Protein AF-A0A1H3R5F1-F1 (afdb_monomer_lite)

Foldseek 3Di:
DPVVVVLVVVLVVVVVVLCCVLVVVLCCLVVPPVCVPDDPLVSLLVNLVSLLVNLVVLLCCLCVVVRPPQDNVNSVVVSVVSVVVSVVSVVSNLVSCCVVPVVVSVCVVVCNDPDHPPD

Structure (mmCIF, N/CA/C/O backbone):
data_AF-A0A1H3R5F1-F1
#
_entry.id   AF-A0A1H3R5F1-F1
#
loop_
_atom_site.group_PDB
_atom_site.id
_atom_site.type_symbol
_atom_site.label_atom_id
_atom_site.label_alt_id
_atom_site.label_comp_id
_atom_site.label_asym_id
_atom_site.label_entity_id
_atom_site.label_seq_id
_atom_site.pdbx_PDB_ins_code
_atom_site.Cartn_x
_atom_site.Cartn_y
_atom_site.Cartn_z
_atom_site.occupancy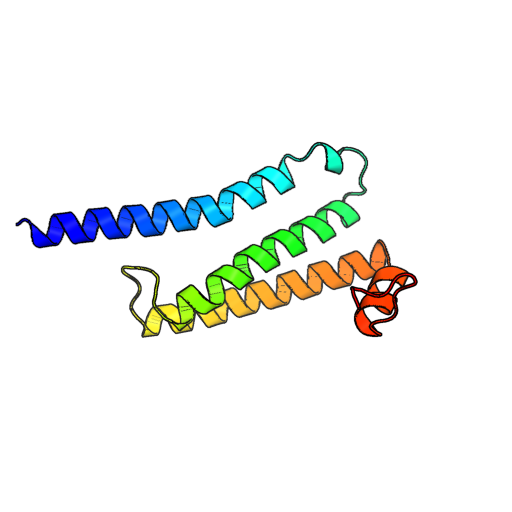
_atom_site.B_iso_or_equiv
_atom_site.auth_seq_id
_atom_site.auth_comp_id
_atom_site.auth_asym_id
_atom_site.auth_atom_id
_atom_site.pdbx_PDB_model_num
ATOM 1 N N . MET A 1 1 ? -19.179 13.638 30.625 1.00 56.09 1 MET A N 1
ATOM 2 C CA . MET A 1 1 ? -18.423 14.410 29.604 1.00 56.09 1 MET A CA 1
ATOM 3 C C . MET A 1 1 ? -17.020 13.843 29.312 1.00 56.09 1 MET A C 1
ATOM 5 O O . MET A 1 1 ? -16.566 13.996 28.187 1.00 56.09 1 MET A O 1
ATOM 9 N N . GLY A 1 2 ? -16.356 13.150 30.256 1.00 60.41 2 GLY A N 1
ATOM 10 C CA . GLY A 1 2 ? -14.999 12.587 30.077 1.00 60.41 2 GLY A CA 1
ATOM 11 C C . GLY A 1 2 ? -14.861 11.417 29.085 1.00 60.41 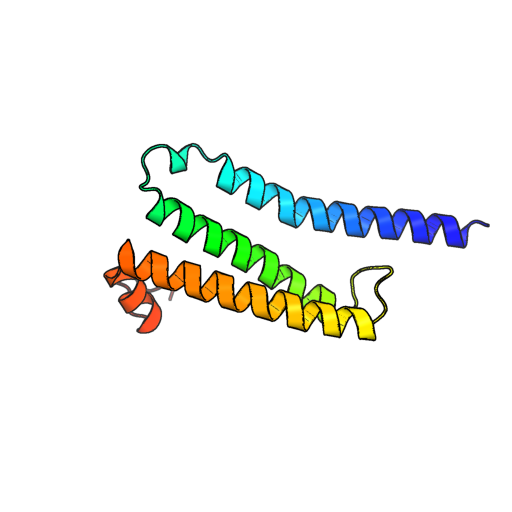2 GLY A C 1
ATOM 12 O O . GLY A 1 2 ? -13.986 11.464 28.232 1.00 60.41 2 GLY A O 1
ATOM 13 N N . LEU A 1 3 ? -15.770 10.430 29.103 1.00 65.31 3 LEU A N 1
ATOM 14 C CA . LEU A 1 3 ? -15.705 9.245 28.220 1.00 65.31 3 LEU A CA 1
ATOM 15 C C . LEU A 1 3 ? -15.673 9.582 26.715 1.00 65.31 3 LEU A C 1
ATOM 17 O O . LEU A 1 3 ? -14.892 9.003 25.969 1.00 65.31 3 LEU A O 1
ATOM 21 N N . LYS A 1 4 ? -16.470 10.566 26.269 1.00 69.81 4 LYS A N 1
ATOM 22 C CA . LYS A 1 4 ? -16.508 10.984 24.855 1.00 69.81 4 LYS A CA 1
ATOM 23 C C . LYS A 1 4 ? -15.191 11.618 24.388 1.00 69.81 4 LYS A C 1
ATOM 25 O O . LYS A 1 4 ? -14.813 11.433 23.235 1.00 69.81 4 LYS A O 1
ATOM 30 N N . LYS A 1 5 ? -14.493 12.350 25.270 1.00 72.19 5 LYS A N 1
ATOM 31 C CA . LYS A 1 5 ? -13.191 12.956 24.950 1.00 72.19 5 LYS A CA 1
ATOM 32 C C . LYS A 1 5 ? -12.118 11.881 24.772 1.00 72.19 5 LYS A C 1
ATOM 34 O O . LYS A 1 5 ? -11.367 11.946 23.806 1.00 72.19 5 LYS A O 1
ATOM 39 N N . THR A 1 6 ? -12.099 10.862 25.631 1.00 76.00 6 THR A N 1
ATOM 40 C CA . THR A 1 6 ? -11.140 9.749 25.535 1.00 76.00 6 THR A CA 1
ATOM 41 C C . THR A 1 6 ? -11.315 8.951 24.241 1.00 76.00 6 THR A C 1
ATOM 43 O O . THR A 1 6 ? -10.332 8.672 23.560 1.00 76.00 6 THR A O 1
ATOM 46 N N . THR A 1 7 ? -12.556 8.652 23.836 1.00 84.12 7 THR A N 1
ATOM 47 C CA . THR A 1 7 ? -12.831 7.971 22.556 1.00 84.12 7 THR A CA 1
ATOM 48 C C . THR A 1 7 ? -12.418 8.816 21.350 1.00 84.12 7 THR A C 1
ATOM 50 O O . THR A 1 7 ? -11.894 8.281 20.379 1.00 84.12 7 THR A O 1
ATOM 53 N N . LEU A 1 8 ? -12.613 10.138 21.403 1.00 87.19 8 LEU A N 1
ATOM 54 C CA . LEU A 1 8 ? -1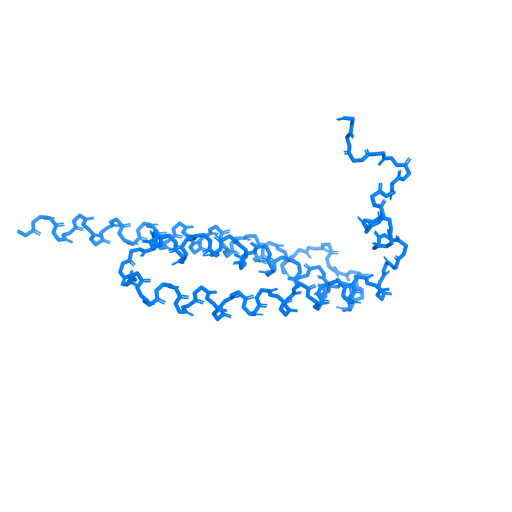2.190 11.034 20.327 1.00 87.19 8 LEU A CA 1
ATOM 55 C C . LEU A 1 8 ? -10.664 11.042 20.165 1.00 87.19 8 LEU A C 1
ATOM 57 O O . LEU A 1 8 ? -10.176 10.878 19.051 1.00 87.19 8 LEU A O 1
ATOM 61 N N . VAL A 1 9 ? -9.924 11.188 21.268 1.00 90.38 9 VAL A N 1
ATOM 62 C CA . VAL A 1 9 ? -8.452 11.170 21.254 1.00 90.38 9 VAL A CA 1
ATOM 63 C C . VAL A 1 9 ? -7.936 9.835 20.718 1.00 90.38 9 VAL A C 1
ATOM 65 O O . VAL A 1 9 ? -7.091 9.827 19.829 1.00 90.38 9 VAL A O 1
ATOM 68 N N . PHE A 1 10 ? -8.489 8.713 21.185 1.00 90.06 10 PHE A N 1
ATOM 69 C CA . PHE A 1 10 ? -8.124 7.386 20.686 1.00 90.06 10 PHE A CA 1
ATOM 70 C C . PHE A 1 10 ? -8.344 7.253 19.174 1.00 90.06 10 PHE A C 1
ATOM 72 O O . PHE A 1 10 ? -7.443 6.826 18.455 1.00 90.06 10 PHE A O 1
ATOM 79 N N . ASN A 1 11 ? -9.510 7.671 18.674 1.00 92.81 11 ASN A N 1
ATOM 80 C CA . ASN A 1 11 ? -9.814 7.608 17.246 1.00 92.81 11 ASN A CA 1
ATOM 81 C C . ASN A 1 11 ? -8.812 8.421 16.419 1.00 92.81 11 ASN A C 1
ATOM 83 O O . ASN A 1 11 ? -8.361 7.949 15.379 1.00 92.81 11 ASN A O 1
ATOM 87 N N . ILE A 1 12 ? -8.458 9.622 16.889 1.00 94.44 12 ILE A N 1
ATOM 88 C CA . ILE A 1 12 ? -7.466 10.481 16.233 1.00 94.44 12 ILE A CA 1
ATOM 89 C C . ILE A 1 12 ? -6.110 9.781 16.184 1.00 94.44 12 ILE A C 1
ATOM 91 O O . ILE A 1 12 ? -5.503 9.740 15.120 1.00 94.44 12 ILE A O 1
ATOM 95 N N . VAL A 1 13 ? -5.657 9.197 17.297 1.00 95.44 13 VAL A N 1
ATOM 96 C CA . VAL A 1 13 ? -4.372 8.487 17.350 1.00 95.44 13 VAL A CA 1
ATOM 97 C C . VAL A 1 13 ? -4.362 7.307 16.382 1.00 95.44 13 VAL A C 1
ATOM 99 O O . VAL A 1 13 ? -3.439 7.202 15.585 1.00 95.44 13 VAL A O 1
ATOM 102 N N . VAL A 1 14 ? -5.402 6.466 16.370 1.00 95.06 14 VAL A N 1
ATOM 103 C CA . VAL A 1 14 ? -5.476 5.317 15.450 1.00 95.06 14 VAL A CA 1
ATOM 104 C C . VAL A 1 14 ? -5.433 5.766 13.989 1.00 95.06 14 VAL A C 1
ATOM 106 O O . VAL A 1 14 ? -4.667 5.210 13.202 1.00 95.06 14 VAL A O 1
ATOM 109 N N . TRP A 1 15 ? -6.214 6.783 13.617 1.00 95.19 15 TRP A N 1
ATOM 110 C CA . TRP A 1 15 ? -6.216 7.303 12.249 1.00 95.19 15 TRP A CA 1
ATOM 111 C C . TRP A 1 15 ? -4.895 7.976 11.873 1.00 95.19 15 TRP A C 1
ATOM 113 O O . TRP A 1 15 ? -4.427 7.779 10.754 1.00 95.19 15 TRP A O 1
ATOM 123 N N . ALA A 1 16 ? -4.272 8.716 12.791 1.00 96.75 16 ALA A N 1
ATOM 124 C CA . ALA A 1 16 ? -2.967 9.333 12.575 1.00 96.75 16 ALA A CA 1
ATOM 125 C C . ALA A 1 16 ? -1.871 8.275 12.400 1.00 96.75 16 ALA A C 1
ATOM 127 O O . ALA A 1 16 ? -1.107 8.343 11.444 1.00 96.75 16 ALA A O 1
ATOM 128 N N . THR A 1 17 ? -1.822 7.256 13.263 1.00 96.31 17 THR A N 1
ATOM 129 C CA . THR A 1 17 ? -0.872 6.143 13.140 1.00 96.31 17 THR A CA 1
ATOM 130 C C . THR A 1 17 ? -1.069 5.402 11.826 1.00 96.31 17 THR A C 1
ATOM 132 O O . THR A 1 17 ? -0.102 5.181 11.102 1.00 96.31 17 THR A O 1
ATOM 135 N N . PHE A 1 18 ? -2.311 5.059 11.485 1.00 96.12 18 PHE A N 1
ATOM 136 C CA . PHE A 1 18 ? -2.629 4.397 10.225 1.00 96.12 18 PHE A CA 1
ATOM 137 C C . PHE A 1 18 ? -2.190 5.233 9.014 1.00 96.12 18 PHE A C 1
ATOM 139 O O . PHE A 1 18 ? -1.516 4.715 8.124 1.00 96.12 18 PHE A O 1
ATOM 146 N N . ALA A 1 19 ? -2.509 6.531 9.005 1.00 96.75 19 ALA A N 1
ATOM 147 C CA . ALA A 1 19 ? -2.100 7.442 7.942 1.00 96.75 19 ALA A CA 1
ATOM 148 C C . ALA A 1 19 ? -0.573 7.521 7.819 1.00 96.75 19 ALA A C 1
ATOM 150 O O . ALA A 1 19 ? -0.059 7.434 6.710 1.00 96.75 19 ALA A O 1
ATOM 151 N N . THR A 1 20 ? 0.156 7.614 8.932 1.00 97.75 20 THR A N 1
ATOM 152 C CA . THR A 1 20 ? 1.626 7.652 8.937 1.00 97.75 20 THR A CA 1
ATOM 153 C C . THR A 1 20 ? 2.233 6.357 8.402 1.00 97.75 20 THR A C 1
ATOM 155 O O . THR A 1 20 ? 3.104 6.411 7.537 1.00 97.75 20 THR A O 1
ATOM 158 N N . VAL A 1 21 ? 1.753 5.195 8.860 1.00 96.69 21 VAL A N 1
ATOM 159 C CA . VAL A 1 21 ? 2.255 3.878 8.422 1.00 96.69 21 VAL A CA 1
ATOM 160 C C . VAL A 1 21 ? 2.071 3.674 6.918 1.00 96.69 21 VAL A C 1
ATOM 162 O O . VAL A 1 21 ? 2.909 3.038 6.288 1.00 96.69 21 VAL A O 1
ATOM 165 N N . VAL A 1 22 ? 1.013 4.230 6.327 1.00 97.12 22 VAL A N 1
ATOM 166 C CA . VAL A 1 22 ? 0.782 4.169 4.877 1.00 97.12 22 VAL A CA 1
ATOM 167 C C . VAL A 1 22 ? 1.566 5.255 4.132 1.00 97.12 22 VAL A C 1
ATOM 169 O O . VAL A 1 22 ? 2.245 4.964 3.151 1.00 97.12 22 VAL A O 1
ATOM 172 N N . ALA A 1 23 ? 1.501 6.508 4.584 1.00 97.75 23 ALA A N 1
ATOM 173 C CA . ALA A 1 23 ? 2.038 7.652 3.850 1.00 97.75 23 ALA A CA 1
ATOM 174 C C . ALA A 1 23 ? 3.569 7.685 3.826 1.00 97.75 23 ALA A C 1
ATOM 176 O O . ALA A 1 23 ? 4.147 8.003 2.791 1.00 97.75 23 ALA A O 1
ATOM 177 N N . VAL A 1 24 ? 4.237 7.343 4.932 1.00 97.94 24 VAL A N 1
ATOM 178 C CA . VAL A 1 24 ? 5.706 7.392 5.023 1.00 97.94 24 VAL A CA 1
ATOM 179 C C . VAL A 1 24 ? 6.391 6.499 3.979 1.00 97.94 24 VAL A C 1
ATOM 181 O O . VAL A 1 24 ? 7.193 7.035 3.212 1.00 97.94 24 VAL A O 1
ATOM 184 N N . PRO A 1 25 ? 6.097 5.185 3.869 1.00 96.75 25 PRO A N 1
ATOM 185 C CA . PRO A 1 25 ? 6.734 4.347 2.853 1.00 96.75 25 PRO A CA 1
ATOM 186 C C . PRO A 1 25 ? 6.348 4.757 1.428 1.00 96.75 25 PRO A C 1
ATOM 188 O O . PRO A 1 25 ? 7.186 4.678 0.532 1.00 96.75 25 PRO A O 1
ATOM 191 N N . MET A 1 26 ? 5.122 5.245 1.207 1.00 97.44 26 MET A N 1
ATOM 192 C CA . MET A 1 26 ? 4.708 5.752 -0.104 1.00 97.44 26 MET A CA 1
ATOM 193 C C . MET A 1 26 ? 5.533 6.973 -0.520 1.00 97.44 26 MET A C 1
ATOM 195 O O . MET A 1 26 ? 6.088 6.987 -1.616 1.00 97.44 26 MET A O 1
ATOM 199 N N . LEU A 1 27 ? 5.662 7.967 0.364 1.00 98.00 27 LEU A N 1
ATOM 200 C CA . LEU A 1 27 ? 6.462 9.166 0.115 1.00 98.00 27 LEU A CA 1
ATOM 201 C C . LEU A 1 27 ? 7.931 8.807 -0.107 1.00 98.00 27 LEU A C 1
ATOM 203 O O . LEU A 1 27 ? 8.516 9.249 -1.094 1.00 98.00 27 LEU A O 1
ATOM 207 N N . ALA A 1 28 ? 8.493 7.954 0.754 1.00 97.88 28 ALA A N 1
ATOM 208 C CA . ALA A 1 28 ? 9.867 7.478 0.627 1.00 97.88 28 ALA A CA 1
ATOM 209 C C . ALA A 1 28 ? 10.113 6.779 -0.719 1.00 97.88 28 ALA A C 1
ATOM 211 O O . ALA A 1 28 ? 11.134 7.031 -1.353 1.00 97.88 28 ALA A O 1
ATOM 212 N N . ALA A 1 29 ? 9.173 5.953 -1.189 1.00 97.31 29 ALA A N 1
ATOM 213 C CA . ALA A 1 29 ? 9.273 5.299 -2.490 1.00 97.31 29 ALA A CA 1
ATOM 214 C C . ALA A 1 29 ? 9.199 6.306 -3.648 1.00 97.31 29 ALA A C 1
ATOM 216 O O . ALA A 1 29 ? 10.031 6.253 -4.550 1.00 97.31 29 ALA A O 1
ATOM 217 N N . THR A 1 30 ? 8.245 7.243 -3.619 1.00 96.94 30 THR A N 1
ATOM 218 C CA . THR A 1 30 ? 8.043 8.220 -4.707 1.00 96.94 30 THR A CA 1
ATOM 219 C C . THR A 1 30 ? 9.120 9.300 -4.790 1.00 96.94 30 THR A C 1
ATOM 221 O O . THR A 1 30 ? 9.384 9.805 -5.875 1.00 96.94 30 THR A O 1
ATOM 224 N N . ALA A 1 31 ? 9.749 9.652 -3.668 1.00 97.38 31 ALA A N 1
ATOM 225 C CA . ALA A 1 31 ? 10.802 10.665 -3.594 1.00 97.38 31 ALA A CA 1
ATOM 226 C C . ALA A 1 31 ? 12.216 10.056 -3.599 1.00 97.38 31 ALA A C 1
ATOM 228 O O . ALA A 1 31 ? 13.195 10.756 -3.344 1.00 97.38 31 ALA A O 1
ATOM 229 N N . SER A 1 32 ? 12.337 8.748 -3.851 1.00 97.19 32 SER A N 1
ATOM 230 C CA . SER A 1 32 ? 13.615 8.049 -3.759 1.00 97.19 32 SER A CA 1
ATOM 231 C C . SER A 1 32 ? 14.576 8.469 -4.880 1.00 97.19 32 SER A C 1
ATOM 233 O O . SER A 1 32 ? 14.229 8.352 -6.060 1.00 97.19 32 SER A O 1
ATOM 235 N N . PRO A 1 33 ? 15.831 8.844 -4.561 1.00 96.50 33 PRO A N 1
ATOM 236 C CA . PRO A 1 33 ? 16.870 9.078 -5.567 1.00 96.50 33 PRO A CA 1
ATOM 237 C C . PRO A 1 33 ? 17.148 7.856 -6.455 1.00 96.50 33 PRO A C 1
ATOM 239 O O . PRO A 1 33 ? 17.644 8.001 -7.571 1.00 96.50 33 PRO A O 1
ATOM 242 N N . LEU A 1 34 ? 16.786 6.649 -5.998 1.00 94.62 34 LEU A N 1
ATOM 243 C CA . LEU A 1 34 ? 16.932 5.402 -6.756 1.00 94.62 34 LEU A CA 1
ATOM 244 C C . LEU A 1 34 ? 16.072 5.362 -8.035 1.00 94.62 34 LEU A C 1
ATOM 246 O O . LEU A 1 34 ? 16.267 4.479 -8.872 1.00 94.62 34 LEU A O 1
ATOM 250 N N . LEU A 1 35 ? 15.143 6.310 -8.205 1.00 96.00 35 LEU A N 1
ATOM 251 C CA . LEU A 1 35 ? 14.313 6.449 -9.402 1.00 96.00 35 LEU A CA 1
ATOM 252 C C . LEU A 1 35 ? 15.009 7.193 -10.556 1.00 96.00 35 LEU A C 1
ATOM 254 O O . LEU A 1 35 ? 14.606 7.005 -11.700 1.00 96.00 35 LEU A O 1
ATOM 258 N N . ALA A 1 36 ? 16.045 8.003 -10.291 1.00 94.12 36 ALA A N 1
ATOM 259 C CA . ALA A 1 36 ? 16.560 9.029 -11.217 1.00 94.12 36 ALA A CA 1
ATOM 260 C C . ALA A 1 36 ? 17.048 8.517 -12.589 1.00 94.12 36 ALA A C 1
ATOM 262 O O . ALA A 1 36 ? 17.136 9.287 -13.539 1.00 94.12 36 ALA A O 1
ATOM 263 N N . TRP A 1 37 ? 17.328 7.220 -12.708 1.00 95.38 37 TRP A N 1
ATOM 264 C CA . TRP A 1 37 ? 17.860 6.598 -13.927 1.00 95.38 37 TRP A CA 1
ATOM 265 C C . TRP A 1 37 ? 17.040 5.389 -14.379 1.00 95.38 37 TRP A C 1
ATOM 267 O O . TRP A 1 37 ? 17.513 4.546 -15.144 1.00 95.38 37 TRP A O 1
ATOM 277 N N . ARG A 1 38 ? 15.820 5.248 -13.856 1.00 95.56 38 ARG A N 1
ATOM 278 C CA . ARG A 1 38 ? 14.934 4.131 -14.177 1.00 95.56 38 ARG A CA 1
ATOM 279 C C . ARG A 1 38 ? 13.959 4.534 -15.271 1.00 95.56 38 ARG A C 1
ATOM 281 O O . ARG A 1 38 ? 13.440 5.645 -15.291 1.00 95.56 38 ARG A O 1
ATOM 288 N N . ASN A 1 39 ? 13.699 3.601 -16.184 1.00 94.94 39 ASN A N 1
ATOM 289 C CA . ASN A 1 39 ? 12.668 3.787 -17.195 1.00 94.94 39 ASN A CA 1
ATOM 290 C C . ASN A 1 39 ? 11.298 3.977 -16.504 1.00 94.94 39 ASN A C 1
ATOM 292 O O . ASN A 1 39 ? 11.031 3.284 -15.516 1.00 94.94 39 ASN A O 1
ATOM 296 N N . PRO A 1 40 ? 10.410 4.848 -17.019 1.00 94.81 40 PRO A N 1
ATOM 297 C CA . PRO A 1 40 ? 9.067 5.040 -16.472 1.00 94.81 40 PRO A CA 1
ATOM 298 C C . PRO A 1 40 ? 8.283 3.747 -16.215 1.00 94.81 40 PRO A C 1
ATOM 300 O O . PRO A 1 40 ? 7.585 3.647 -15.210 1.00 94.81 40 PRO A O 1
ATOM 303 N N . THR A 1 41 ? 8.426 2.738 -17.078 1.00 95.56 41 THR A N 1
ATOM 304 C CA . THR A 1 41 ? 7.773 1.425 -16.908 1.00 95.56 41 THR A CA 1
ATOM 305 C C . THR A 1 41 ? 8.269 0.683 -15.666 1.00 95.56 41 THR A C 1
ATOM 307 O O . THR A 1 41 ? 7.457 0.171 -14.902 1.00 95.56 41 THR A O 1
ATOM 310 N N . TYR A 1 42 ? 9.578 0.705 -15.402 1.00 94.62 42 TYR A N 1
ATOM 311 C CA . TYR A 1 42 ? 10.187 0.139 -14.195 1.00 94.62 42 TYR A CA 1
ATOM 312 C C . TYR A 1 42 ? 9.723 0.867 -12.930 1.00 94.62 42 TYR A C 1
ATOM 314 O O . TYR A 1 42 ? 9.400 0.241 -11.921 1.00 94.62 42 TYR A O 1
ATOM 322 N N . ILE A 1 43 ? 9.644 2.199 -12.986 1.00 96.38 43 ILE A N 1
ATOM 323 C CA . ILE A 1 43 ? 9.149 3.013 -11.868 1.00 96.38 43 ILE A CA 1
ATOM 324 C C . ILE A 1 43 ? 7.681 2.678 -11.582 1.00 96.38 43 ILE A C 1
ATOM 326 O O . ILE A 1 43 ? 7.319 2.426 -10.432 1.00 96.38 43 ILE A O 1
ATOM 330 N N . ALA A 1 44 ? 6.844 2.631 -12.621 1.00 95.31 44 ALA A N 1
ATOM 331 C CA . ALA A 1 44 ? 5.435 2.274 -12.501 1.00 95.31 44 ALA A CA 1
ATOM 332 C C . ALA A 1 44 ? 5.252 0.854 -11.946 1.00 95.31 44 ALA A C 1
ATOM 334 O O . ALA A 1 44 ? 4.409 0.662 -11.069 1.00 95.31 44 ALA A O 1
ATOM 335 N N . ALA A 1 45 ? 6.074 -0.108 -12.386 1.00 95.62 45 ALA A N 1
ATOM 336 C CA . ALA A 1 45 ? 6.094 -1.461 -11.839 1.00 95.62 45 ALA A CA 1
ATOM 337 C C . ALA A 1 45 ? 6.339 -1.420 -10.326 1.00 95.62 45 ALA A C 1
ATOM 339 O O . ALA A 1 45 ? 5.492 -1.866 -9.555 1.00 95.62 45 ALA A O 1
ATOM 340 N N . GLY A 1 46 ? 7.443 -0.816 -9.880 1.00 95.56 46 GLY A N 1
ATOM 341 C CA . GLY A 1 46 ? 7.789 -0.740 -8.459 1.00 95.56 46 GLY A CA 1
ATOM 342 C C . GLY A 1 46 ? 6.723 -0.037 -7.611 1.00 95.56 46 GLY A C 1
ATOM 343 O O . GLY A 1 46 ? 6.296 -0.567 -6.584 1.00 95.56 46 GLY A O 1
ATOM 344 N N . LEU A 1 47 ? 6.234 1.124 -8.056 1.00 97.62 47 LEU A N 1
ATOM 345 C CA . LEU A 1 47 ? 5.228 1.894 -7.315 1.00 97.62 47 LEU A CA 1
ATOM 346 C C . LEU A 1 47 ? 3.870 1.186 -7.245 1.00 97.62 47 LEU A C 1
ATOM 348 O O . LEU A 1 47 ? 3.215 1.258 -6.205 1.00 97.62 47 LEU A O 1
ATOM 352 N N . ALA A 1 48 ? 3.458 0.458 -8.288 1.00 97.88 48 ALA A N 1
ATOM 353 C CA . ALA A 1 48 ? 2.252 -0.369 -8.236 1.00 97.88 48 ALA A CA 1
ATOM 354 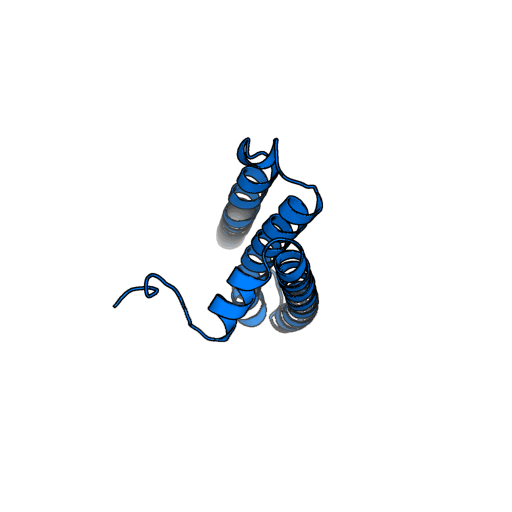C C . ALA A 1 48 ? 2.352 -1.445 -7.139 1.00 97.88 48 ALA A C 1
ATOM 356 O O . ALA A 1 48 ? 1.384 -1.665 -6.410 1.00 97.88 48 ALA A O 1
ATOM 357 N N . GLY A 1 49 ? 3.534 -2.044 -6.957 1.00 97.50 49 GLY A N 1
ATOM 358 C CA . GLY A 1 49 ? 3.813 -2.981 -5.865 1.00 97.50 49 GLY A CA 1
ATOM 359 C C . GLY A 1 49 ? 3.738 -2.325 -4.481 1.00 97.50 49 GLY A C 1
ATOM 360 O O . GLY A 1 49 ? 3.088 -2.855 -3.581 1.00 97.50 49 GLY A O 1
ATOM 361 N N . VAL A 1 50 ? 4.317 -1.131 -4.312 1.00 97.94 50 VAL A N 1
ATOM 362 C CA . VAL A 1 50 ? 4.229 -0.358 -3.052 1.00 97.94 50 VAL A CA 1
ATOM 363 C C . VAL A 1 50 ? 2.774 -0.025 -2.707 1.00 97.94 50 VAL A C 1
ATOM 365 O O . VAL A 1 50 ? 2.347 -0.208 -1.565 1.00 97.94 50 VAL A O 1
ATOM 368 N N . VAL A 1 51 ? 1.986 0.413 -3.693 1.00 98.19 51 VAL A N 1
ATOM 369 C CA . VAL A 1 51 ? 0.547 0.659 -3.520 1.00 98.19 51 VAL A CA 1
ATOM 370 C C . VAL A 1 51 ? -0.179 -0.634 -3.154 1.00 98.19 51 VAL A C 1
ATOM 372 O O . VAL A 1 51 ? -0.988 -0.627 -2.228 1.00 98.19 51 VAL A O 1
ATOM 375 N N . ALA A 1 52 ? 0.121 -1.754 -3.815 1.00 98.44 52 ALA A N 1
ATOM 376 C CA . ALA A 1 52 ? -0.473 -3.046 -3.486 1.00 98.44 52 ALA A CA 1
ATOM 377 C C . ALA A 1 52 ? -0.178 -3.460 -2.034 1.00 98.44 52 ALA A C 1
ATOM 379 O O . ALA A 1 52 ? -1.098 -3.857 -1.324 1.00 98.44 52 ALA A O 1
ATOM 380 N N . LEU A 1 53 ? 1.053 -3.294 -1.543 1.00 98.19 53 LEU A N 1
ATOM 381 C CA . LEU A 1 53 ? 1.404 -3.589 -0.147 1.00 98.19 53 LEU A CA 1
ATOM 382 C C . LEU A 1 53 ? 0.646 -2.699 0.846 1.00 98.19 53 LEU A C 1
ATOM 384 O O . LEU A 1 53 ? 0.122 -3.198 1.845 1.00 98.19 53 LEU A O 1
ATOM 388 N N . ALA A 1 54 ? 0.515 -1.403 0.552 1.00 97.75 54 ALA A N 1
ATOM 389 C CA . ALA A 1 54 ? -0.303 -0.502 1.359 1.00 97.75 54 ALA A CA 1
ATOM 390 C C . ALA A 1 54 ? -1.766 -0.966 1.386 1.00 97.75 54 ALA A C 1
ATOM 392 O O . ALA A 1 54 ? -2.348 -1.117 2.456 1.00 97.75 54 ALA A O 1
ATOM 393 N N . LEU A 1 55 ? -2.358 -1.264 0.228 1.00 97.88 55 LEU A N 1
ATOM 394 C CA . LEU A 1 55 ? -3.737 -1.748 0.131 1.00 97.88 55 LEU A CA 1
ATOM 395 C C . LEU A 1 55 ? -3.940 -3.107 0.812 1.00 97.88 55 LEU A C 1
ATOM 397 O O . LEU A 1 55 ? -5.005 -3.335 1.388 1.00 97.88 55 LEU A O 1
ATOM 401 N N . LEU A 1 56 ? -2.938 -3.988 0.775 1.00 97.94 56 LEU A N 1
ATOM 402 C CA . LEU A 1 56 ? -2.941 -5.285 1.449 1.00 97.94 56 LEU A CA 1
ATOM 403 C C . LEU A 1 56 ? -3.026 -5.114 2.969 1.00 97.94 56 LEU A C 1
ATOM 405 O O . LEU A 1 56 ? -3.866 -5.760 3.593 1.00 97.94 56 LEU A O 1
ATOM 409 N N . LEU A 1 57 ? -2.249 -4.191 3.551 1.00 96.62 57 LEU A N 1
ATOM 410 C CA . LEU A 1 57 ? -2.323 -3.844 4.979 1.00 96.62 57 LEU A CA 1
ATOM 411 C C . LEU A 1 57 ? -3.732 -3.380 5.387 1.00 96.62 57 LEU A C 1
ATOM 413 O O . LEU A 1 57 ? -4.211 -3.699 6.475 1.00 96.62 57 LEU A O 1
ATOM 417 N N . VAL A 1 58 ? -4.422 -2.646 4.511 1.00 95.62 58 VAL A N 1
ATOM 418 C CA . VAL A 1 58 ? -5.772 -2.124 4.778 1.00 95.62 58 VAL A CA 1
ATOM 419 C C . VAL A 1 58 ? -6.836 -3.233 4.820 1.00 95.62 58 VAL A C 1
ATOM 421 O O . VAL A 1 58 ? -7.830 -3.101 5.541 1.00 95.62 58 VAL A O 1
ATOM 424 N N . GLN A 1 59 ? -6.651 -4.339 4.090 1.00 97.00 59 GLN A N 1
ATOM 425 C CA . GLN A 1 59 ? -7.650 -5.413 3.982 1.00 97.00 59 GLN A CA 1
ATOM 426 C C . GLN A 1 59 ? -8.098 -6.001 5.334 1.00 97.00 59 GLN A C 1
ATOM 428 O O . GLN A 1 59 ? -9.311 -5.973 5.588 1.00 97.00 59 GLN A O 1
ATOM 433 N N . PRO A 1 60 ? -7.198 -6.508 6.209 1.00 95.44 60 PRO A N 1
ATOM 434 C CA . PRO A 1 60 ? -7.585 -7.078 7.501 1.00 95.44 60 PRO A CA 1
ATOM 435 C C . PRO A 1 60 ? -8.223 -6.034 8.430 1.00 95.44 60 PRO A C 1
ATOM 437 O O . PRO A 1 60 ? -9.175 -6.347 9.147 1.00 95.44 60 PRO A O 1
ATOM 440 N N . LEU A 1 61 ? -7.772 -4.775 8.363 1.00 94.62 61 LEU A N 1
ATOM 441 C CA . LEU A 1 61 ? -8.313 -3.673 9.167 1.00 94.62 61 LEU A CA 1
ATOM 442 C C . LEU A 1 61 ? -9.776 -3.363 8.817 1.00 94.62 61 LEU A C 1
ATOM 444 O O . LEU A 1 61 ? -10.599 -3.133 9.709 1.00 94.62 61 LEU A O 1
ATOM 448 N N . LEU A 1 62 ? -10.121 -3.401 7.526 1.00 94.38 62 LEU A N 1
ATOM 449 C CA . LEU A 1 62 ? -11.480 -3.149 7.043 1.00 94.38 62 LEU A CA 1
ATOM 450 C C . LEU A 1 62 ? -12.444 -4.306 7.315 1.00 94.38 62 LEU A C 1
ATOM 452 O O . LEU A 1 62 ? -13.588 -4.059 7.707 1.00 94.38 62 LEU A O 1
ATOM 456 N N . VAL A 1 63 ? -12.025 -5.556 7.081 1.00 94.56 63 VAL A N 1
ATOM 457 C CA . VAL A 1 63 ? -12.905 -6.724 7.274 1.00 94.56 63 VAL A CA 1
ATOM 458 C C . VAL A 1 63 ? -13.117 -7.035 8.755 1.00 94.56 63 VAL A C 1
ATOM 460 O O . VAL A 1 63 ? -14.244 -7.350 9.142 1.00 94.56 63 VAL A O 1
ATOM 463 N N . GLY A 1 64 ? -12.073 -6.873 9.578 1.00 92.12 64 GLY A N 1
ATOM 464 C CA . GLY A 1 64 ? -12.119 -7.062 11.029 1.00 92.12 64 GLY A CA 1
ATOM 465 C C . GLY A 1 64 ? -12.804 -5.922 11.783 1.00 92.12 64 GLY A C 1
ATOM 466 O O . GLY A 1 64 ? -13.183 -6.092 12.937 1.00 92.12 64 GLY A O 1
ATOM 467 N N . GLY A 1 65 ? -13.021 -4.771 11.134 1.00 90.88 65 GLY A N 1
ATOM 468 C CA . GLY A 1 65 ? -13.681 -3.619 11.754 1.00 90.88 65 GLY A CA 1
ATOM 469 C C . GLY A 1 65 ? -12.819 -2.915 12.804 1.00 90.88 65 GLY A C 1
ATOM 470 O O . GLY A 1 65 ? -13.359 -2.312 13.726 1.00 90.88 65 GLY A O 1
ATOM 471 N N . TYR A 1 66 ? -11.493 -2.985 12.665 1.00 90.69 66 TYR A N 1
ATOM 472 C CA . TYR A 1 66 ? -10.540 -2.399 13.612 1.00 90.69 66 TYR A CA 1
ATOM 473 C C . TYR A 1 66 ? -10.386 -0.878 13.457 1.00 90.69 66 TYR A C 1
ATOM 475 O O . TYR A 1 66 ? -9.863 -0.218 14.353 1.00 90.69 66 TYR A O 1
ATOM 483 N N . LEU A 1 67 ? -10.851 -0.302 12.340 1.00 90.88 67 LEU A N 1
ATOM 484 C CA . LEU A 1 67 ? -10.828 1.146 12.131 1.00 90.88 67 LEU A CA 1
ATOM 485 C C . LEU A 1 67 ? -11.999 1.831 12.859 1.00 90.88 67 LEU A C 1
ATOM 487 O O . LEU A 1 67 ? -13.166 1.522 12.586 1.00 90.88 67 LEU A O 1
ATOM 491 N N . PRO A 1 68 ? -11.723 2.793 13.756 1.00 90.69 68 PRO A N 1
ATOM 492 C CA . PRO A 1 68 ? -12.752 3.418 14.568 1.00 90.69 68 PRO A CA 1
ATOM 493 C C . PRO A 1 68 ? -13.721 4.250 13.722 1.00 90.69 68 PRO A C 1
ATOM 495 O O . PRO A 1 68 ? -13.330 4.950 12.787 1.00 90.69 68 PRO A O 1
ATOM 498 N N . GLY A 1 69 ? -15.007 4.197 14.077 1.00 86.12 69 GLY A N 1
ATOM 499 C CA . GLY A 1 69 ? -16.077 4.944 13.400 1.00 86.12 69 GLY A CA 1
ATOM 500 C C . GLY A 1 69 ? -16.628 4.282 12.129 1.00 86.12 69 GLY A C 1
ATOM 501 O O . GLY A 1 69 ? -17.640 4.737 11.592 1.00 86.12 69 GLY A O 1
ATOM 502 N N . LEU A 1 70 ? -16.035 3.177 11.665 1.00 84.69 70 LEU A N 1
ATOM 503 C CA . LEU A 1 70 ? -16.558 2.378 10.558 1.00 84.69 70 LEU A CA 1
ATOM 504 C C . LEU A 1 70 ? -17.503 1.287 11.075 1.00 84.69 70 LEU A C 1
ATOM 506 O O . LEU A 1 70 ? -17.094 0.331 11.722 1.00 84.69 70 LEU A O 1
ATOM 510 N N . LEU A 1 71 ? -18.790 1.386 10.728 1.00 86.12 71 LEU A N 1
ATOM 511 C CA . LEU A 1 71 ? -19.740 0.291 10.957 1.00 86.12 71 LEU A CA 1
ATOM 512 C C . LEU A 1 71 ? -19.242 -0.989 10.266 1.00 86.12 71 LEU A C 1
ATOM 514 O O . LEU A 1 71 ? -18.928 -0.948 9.076 1.00 86.12 71 LEU A O 1
ATOM 518 N N . ALA A 1 72 ? -19.286 -2.141 10.941 1.00 84.44 72 ALA A N 1
ATOM 519 C CA . ALA A 1 72 ? -18.777 -3.415 10.408 1.00 84.44 72 ALA A CA 1
ATOM 520 C C . ALA A 1 72 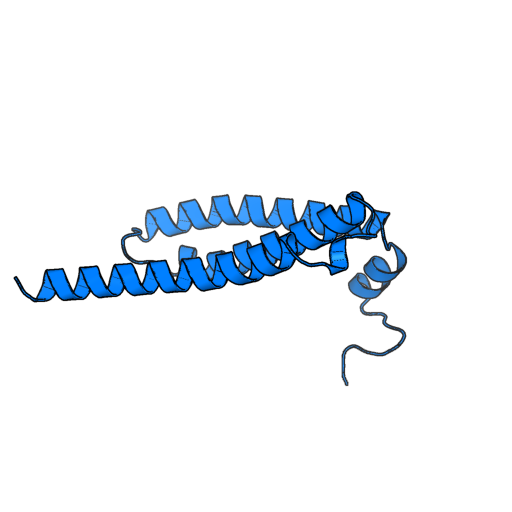? -19.338 -3.783 9.014 1.00 84.44 72 ALA A C 1
ATOM 522 O O . ALA A 1 72 ? -18.619 -4.270 8.141 1.00 84.44 72 ALA A O 1
ATOM 523 N N . LYS A 1 73 ? -20.624 -3.490 8.751 1.00 88.75 73 LYS A N 1
ATOM 524 C CA . LYS A 1 73 ? -21.241 -3.685 7.421 1.00 88.75 73 LYS A CA 1
ATOM 525 C C . LYS A 1 73 ? -20.626 -2.778 6.346 1.00 88.75 73 LYS A C 1
ATOM 527 O O . LYS A 1 73 ? -20.457 -3.210 5.205 1.00 88.75 73 LYS A O 1
ATOM 532 N N . ARG A 1 74 ? -20.308 -1.524 6.693 1.00 90.62 74 ARG A N 1
ATOM 533 C CA . ARG A 1 74 ? -19.618 -0.581 5.798 1.00 90.62 74 ARG A CA 1
ATOM 534 C C . ARG A 1 74 ? -18.170 -1.023 5.584 1.00 90.62 74 ARG A C 1
ATOM 536 O O . ARG A 1 74 ? -17.759 -1.085 4.431 1.00 90.62 74 ARG A O 1
ATOM 543 N N . GLY A 1 75 ? -17.471 -1.442 6.643 1.00 91.94 75 GLY A N 1
ATOM 544 C CA . GLY A 1 75 ? -16.115 -2.005 6.582 1.00 91.94 75 GLY A CA 1
ATOM 545 C C . GLY A 1 75 ? -15.990 -3.129 5.553 1.00 91.94 75 GLY A C 1
ATOM 546 O O . GLY A 1 75 ? -15.204 -3.013 4.621 1.00 91.94 75 GLY A O 1
ATOM 547 N N . ARG A 1 76 ? -16.872 -4.140 5.595 1.00 93.75 76 ARG A N 1
ATOM 548 C CA . ARG A 1 76 ? -16.888 -5.234 4.599 1.00 93.75 76 ARG A CA 1
ATOM 549 C C . ARG A 1 76 ? -17.152 -4.778 3.160 1.00 93.75 76 ARG A C 1
ATOM 551 O O . ARG A 1 76 ? -16.615 -5.353 2.215 1.00 93.75 76 ARG A O 1
ATOM 558 N N . ARG A 1 77 ? -17.993 -3.758 2.959 1.00 94.88 77 ARG A N 1
ATOM 559 C CA . ARG A 1 77 ? -18.254 -3.213 1.614 1.00 94.88 77 ARG A CA 1
ATOM 560 C C . ARG A 1 77 ? -17.029 -2.478 1.074 1.00 94.88 77 ARG A C 1
ATOM 562 O O . ARG A 1 77 ? -16.710 -2.644 -0.100 1.00 94.88 77 ARG A O 1
ATOM 569 N N . VAL A 1 78 ? -16.366 -1.690 1.919 1.00 95.69 78 VAL A N 1
ATOM 570 C CA . VAL A 1 78 ? -15.127 -0.988 1.565 1.00 95.69 78 VAL A CA 1
ATOM 571 C C . VAL A 1 78 ? -14.005 -1.999 1.330 1.00 95.69 78 VAL A C 1
ATOM 573 O O . VAL A 1 78 ? -13.363 -1.909 0.296 1.00 95.69 78 VAL A O 1
ATOM 576 N N . HIS A 1 79 ? -13.865 -3.021 2.180 1.00 96.69 79 HIS A N 1
ATOM 577 C CA . HIS A 1 79 ? -12.928 -4.139 2.009 1.00 96.69 79 HIS A CA 1
ATOM 578 C C . HIS A 1 79 ? -13.018 -4.736 0.602 1.00 96.69 79 HIS A C 1
ATOM 580 O O . HIS A 1 79 ? -12.029 -4.751 -0.112 1.00 96.69 79 HIS A O 1
ATOM 586 N N . ARG A 1 80 ? -14.219 -5.110 0.133 1.00 97.38 80 ARG A N 1
ATOM 587 C CA . ARG A 1 80 ? -14.379 -5.664 -1.225 1.00 97.38 80 ARG A CA 1
ATOM 588 C C . ARG A 1 80 ? -13.964 -4.698 -2.334 1.00 97.38 80 ARG A C 1
ATOM 590 O O . ARG A 1 80 ? -13.355 -5.120 -3.308 1.00 97.38 80 ARG A O 1
ATOM 597 N N . ARG A 1 81 ? -14.293 -3.408 -2.205 1.00 98.00 81 ARG A N 1
ATOM 598 C CA . ARG A 1 81 ? -13.917 -2.394 -3.206 1.00 98.00 81 ARG A CA 1
ATOM 599 C C . ARG A 1 81 ? -12.406 -2.186 -3.238 1.00 98.00 81 ARG A C 1
ATOM 601 O O . ARG A 1 81 ? -11.811 -2.231 -4.305 1.00 98.00 81 ARG A O 1
ATOM 608 N N . VAL A 1 82 ? -11.799 -2.010 -2.067 1.00 97.75 82 VAL A N 1
ATOM 609 C CA . VAL A 1 82 ? -10.349 -1.850 -1.919 1.00 97.75 82 VAL A CA 1
ATOM 610 C C . VAL A 1 82 ? -9.625 -3.127 -2.353 1.00 97.75 82 VAL A C 1
ATOM 612 O O . VAL A 1 82 ? -8.576 -3.043 -2.970 1.00 97.75 82 VAL A O 1
ATOM 615 N N . GLY A 1 83 ? -10.205 -4.303 -2.101 1.00 98.38 83 GLY A N 1
ATOM 616 C CA . GLY A 1 83 ? -9.709 -5.598 -2.573 1.00 98.38 83 GLY A CA 1
ATOM 617 C C . GLY A 1 83 ? -9.695 -5.694 -4.095 1.00 98.38 83 GLY A C 1
ATOM 618 O O . GLY A 1 83 ? -8.708 -6.139 -4.665 1.00 98.38 83 GLY A O 1
ATOM 619 N N . GLY A 1 84 ? -10.732 -5.188 -4.767 1.00 98.50 84 GLY A N 1
ATOM 620 C CA . GLY A 1 84 ? -10.729 -5.066 -6.227 1.00 98.50 84 GLY A CA 1
ATOM 621 C C . GLY A 1 84 ? -9.596 -4.172 -6.740 1.00 98.50 84 GLY A C 1
ATOM 622 O O . GLY A 1 84 ? -8.877 -4.561 -7.654 1.00 98.50 84 GLY A O 1
ATOM 623 N N . VAL A 1 8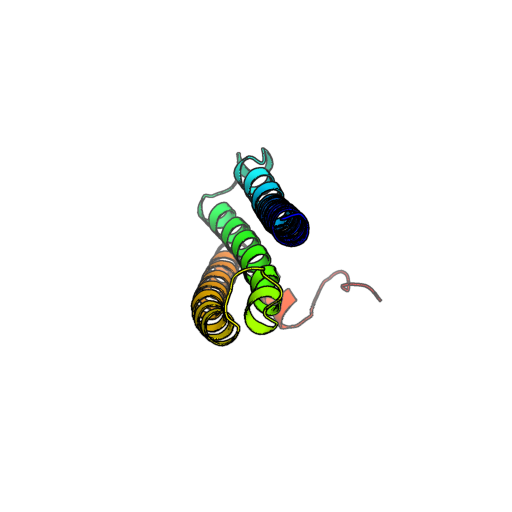5 ? -9.383 -3.008 -6.114 1.00 98.38 85 VAL A N 1
ATOM 624 C CA . VAL A 1 85 ? -8.272 -2.103 -6.474 1.00 98.38 85 VAL A CA 1
ATOM 625 C C . VAL A 1 85 ? -6.912 -2.755 -6.212 1.00 98.38 85 VAL A C 1
ATOM 627 O O . VAL A 1 85 ? -6.018 -2.638 -7.043 1.00 98.38 85 VAL A O 1
ATOM 630 N N . LEU A 1 86 ? -6.764 -3.483 -5.101 1.00 98.56 86 LEU A N 1
ATOM 631 C CA . LEU A 1 86 ? -5.564 -4.258 -4.784 1.00 98.56 86 LEU A CA 1
ATOM 632 C C . LEU A 1 86 ? -5.259 -5.283 -5.880 1.00 98.56 86 LEU A C 1
ATOM 634 O O . LEU A 1 86 ? -4.134 -5.330 -6.362 1.00 98.56 86 LEU A O 1
ATOM 638 N N . VAL A 1 87 ? -6.254 -6.064 -6.309 1.00 98.50 87 VAL A N 1
ATOM 639 C CA . VAL A 1 87 ? -6.075 -7.052 -7.385 1.00 98.50 87 VAL A CA 1
ATOM 640 C C . VAL A 1 87 ? -5.620 -6.373 -8.676 1.00 98.50 87 VAL A C 1
ATOM 642 O O . VAL A 1 87 ? -4.659 -6.824 -9.290 1.00 98.50 87 VAL A O 1
ATOM 645 N N . VAL A 1 88 ? -6.247 -5.258 -9.063 1.00 98.44 88 VAL A N 1
ATOM 646 C CA . VAL A 1 88 ? -5.828 -4.482 -10.242 1.00 98.44 88 VAL A CA 1
ATOM 647 C C . VAL A 1 88 ? -4.386 -3.983 -10.098 1.00 98.44 88 VAL A C 1
ATOM 649 O O . VAL A 1 88 ? -3.607 -4.117 -11.037 1.00 98.44 88 VAL A O 1
ATOM 652 N N . ALA A 1 89 ? -4.002 -3.457 -8.932 1.00 98.25 89 ALA A N 1
ATOM 653 C CA . ALA A 1 89 ? -2.637 -2.997 -8.675 1.00 98.25 89 ALA A CA 1
ATOM 654 C C . ALA A 1 89 ? -1.611 -4.137 -8.785 1.00 98.25 89 ALA A C 1
ATOM 656 O O . ALA A 1 89 ? -0.559 -3.945 -9.388 1.00 98.25 89 ALA A O 1
ATOM 657 N N . VAL A 1 90 ? -1.934 -5.329 -8.270 1.00 97.69 90 VAL A N 1
ATOM 658 C CA . VAL A 1 90 ? -1.093 -6.531 -8.402 1.00 97.69 90 VAL A CA 1
ATOM 659 C C . VAL A 1 90 ? -0.958 -6.949 -9.864 1.00 97.69 90 VAL A C 1
ATOM 661 O O . VAL A 1 90 ? 0.153 -7.208 -10.313 1.00 97.69 90 VAL A O 1
ATOM 664 N N . VAL A 1 91 ? -2.051 -6.966 -10.632 1.00 97.56 91 VAL A N 1
ATOM 665 C CA . VAL A 1 91 ? -2.002 -7.297 -12.066 1.00 97.56 91 VAL A CA 1
ATOM 666 C C . VAL A 1 91 ? -1.113 -6.311 -12.823 1.00 97.56 91 VAL A C 1
ATOM 668 O O . VAL A 1 91 ? -0.256 -6.740 -13.588 1.00 97.56 91 VAL A O 1
ATOM 671 N N . ILE A 1 92 ? -1.266 -5.005 -12.579 1.00 97.06 92 ILE A N 1
ATOM 672 C CA . ILE A 1 92 ? -0.416 -3.971 -13.190 1.00 97.06 92 ILE A CA 1
ATOM 673 C C . ILE A 1 92 ? 1.050 -4.171 -12.793 1.00 97.06 92 ILE A C 1
ATOM 675 O O . ILE A 1 92 ? 1.920 -4.132 -13.658 1.00 97.06 92 ILE A O 1
ATOM 679 N N . HIS A 1 93 ? 1.324 -4.408 -11.508 1.00 96.00 93 HIS A N 1
ATOM 680 C CA . HIS A 1 93 ? 2.670 -4.649 -10.994 1.00 96.00 93 HIS A CA 1
ATOM 681 C C . HIS A 1 93 ? 3.337 -5.843 -11.690 1.00 96.00 93 HIS A C 1
ATOM 683 O O . HIS A 1 93 ? 4.418 -5.694 -12.253 1.00 96.00 93 HIS A O 1
ATOM 689 N N . VAL A 1 94 ? 2.669 -6.999 -11.715 1.00 95.75 94 VAL A N 1
ATOM 690 C CA . VAL A 1 94 ? 3.195 -8.237 -12.312 1.00 95.75 94 VAL A CA 1
ATOM 691 C C . VAL A 1 94 ? 3.350 -8.105 -13.827 1.00 95.75 94 VAL A C 1
ATOM 693 O O . VAL A 1 94 ? 4.380 -8.498 -14.368 1.00 95.75 94 VAL A O 1
ATOM 696 N N . ALA A 1 95 ? 2.376 -7.511 -14.523 1.00 95.56 95 ALA A N 1
ATOM 697 C CA . ALA A 1 95 ? 2.464 -7.288 -15.966 1.00 95.56 95 ALA A CA 1
ATOM 698 C C . ALA A 1 95 ? 3.623 -6.348 -16.330 1.00 95.56 95 ALA A C 1
ATOM 700 O O . ALA A 1 95 ? 4.347 -6.600 -17.290 1.00 95.56 95 ALA A O 1
ATOM 701 N N . ALA A 1 96 ? 3.836 -5.287 -15.548 1.00 95.44 96 ALA A N 1
ATOM 702 C CA . ALA A 1 96 ? 4.956 -4.378 -15.754 1.00 95.44 96 ALA A CA 1
ATOM 703 C C . ALA A 1 96 ? 6.304 -5.054 -15.447 1.00 95.44 96 ALA A C 1
ATOM 705 O O . ALA A 1 96 ? 7.241 -4.883 -16.222 1.00 95.44 96 ALA A O 1
ATOM 706 N N . LEU A 1 97 ? 6.390 -5.886 -14.398 1.00 94.19 97 LEU A N 1
ATOM 707 C CA . LEU A 1 97 ? 7.579 -6.706 -14.131 1.00 94.19 97 LEU A CA 1
ATOM 708 C C . LEU A 1 97 ? 7.872 -7.691 -15.265 1.00 94.19 97 LEU A C 1
ATOM 710 O O . LEU A 1 97 ? 9.032 -7.883 -15.608 1.00 94.19 97 LEU A O 1
ATOM 714 N N . TRP A 1 98 ? 6.845 -8.260 -15.898 1.00 95.00 98 TRP A N 1
ATOM 715 C CA . TRP A 1 98 ? 7.027 -9.136 -17.057 1.00 95.00 98 TRP A CA 1
ATOM 716 C C . TRP A 1 98 ? 7.677 -8.415 -18.241 1.00 95.00 98 TRP A C 1
ATOM 718 O O . TRP A 1 98 ? 8.400 -9.025 -19.021 1.00 95.00 98 TRP A O 1
ATOM 728 N N . ILE A 1 99 ? 7.432 -7.110 -18.382 1.00 94.62 99 ILE A N 1
ATOM 729 C CA . ILE A 1 99 ? 8.045 -6.278 -19.425 1.00 94.62 99 ILE A CA 1
ATOM 730 C C . ILE A 1 99 ? 9.480 -5.906 -19.042 1.00 94.62 99 ILE A C 1
ATOM 732 O O . ILE A 1 99 ? 10.363 -5.910 -19.897 1.00 94.62 99 ILE A O 1
ATOM 736 N N . THR A 1 100 ? 9.721 -5.554 -17.779 1.00 93.62 100 THR A N 1
ATOM 737 C CA . THR A 1 100 ? 11.015 -5.004 -17.350 1.00 93.62 100 THR A CA 1
ATOM 738 C C . THR A 1 100 ? 12.039 -6.068 -16.971 1.00 93.62 100 THR A C 1
ATOM 740 O O . THR A 1 100 ? 13.227 -5.841 -17.170 1.00 93.62 100 THR A O 1
ATOM 743 N N . SER A 1 101 ? 11.580 -7.203 -16.440 1.00 89.00 101 SER A N 1
ATOM 744 C CA . SER A 1 101 ? 12.395 -8.307 -15.920 1.00 89.00 101 SER A CA 1
ATOM 745 C C . SER A 1 101 ? 11.684 -9.676 -16.045 1.00 89.00 101 SER A C 1
ATOM 747 O O . SER A 1 101 ? 11.409 -10.318 -15.031 1.00 89.00 101 SER A O 1
ATOM 749 N N . PRO A 1 102 ? 11.362 -10.163 -17.260 1.00 91.62 102 PRO A N 1
ATOM 750 C CA . PRO A 1 102 ? 10.642 -11.429 -17.423 1.00 91.62 102 PRO A CA 1
ATOM 751 C C . PRO A 1 102 ? 11.298 -12.660 -16.759 1.00 91.62 102 PRO A C 1
ATOM 753 O O . PRO A 1 102 ? 10.555 -13.433 -16.153 1.00 91.62 102 PRO A O 1
ATOM 756 N N . PRO A 1 103 ? 12.636 -12.860 -16.811 1.00 90.81 103 PRO A N 1
ATOM 757 C CA . PRO A 1 103 ? 13.279 -13.979 -16.117 1.00 90.81 103 PRO A CA 1
ATOM 758 C C . PRO A 1 103 ? 12.987 -13.990 -14.613 1.00 90.81 103 PRO A C 1
ATOM 760 O O . PRO A 1 103 ? 12.574 -15.019 -14.094 1.00 90.81 103 PRO A O 1
ATOM 763 N N . ASP A 1 104 ? 13.069 -12.832 -13.949 1.00 88.88 104 ASP A N 1
ATOM 764 C CA . ASP A 1 104 ? 12.812 -12.707 -12.508 1.00 88.88 104 ASP A CA 1
ATOM 765 C C . ASP A 1 104 ? 11.373 -13.112 -12.138 1.00 88.88 104 ASP A C 1
ATOM 767 O O . ASP A 1 104 ? 11.128 -13.667 -11.066 1.00 88.88 104 ASP A O 1
ATOM 771 N N . VAL A 1 105 ? 10.397 -12.852 -13.018 1.00 90.88 105 VAL A N 1
ATOM 772 C CA . VAL A 1 105 ? 9.005 -13.259 -12.772 1.00 90.88 105 VAL A CA 1
ATOM 773 C C . VAL A 1 105 ? 8.818 -14.762 -12.964 1.00 90.88 105 VAL A C 1
ATOM 775 O O . VAL A 1 105 ? 8.103 -15.388 -12.182 1.00 90.88 105 VAL A O 1
ATOM 778 N N . ILE A 1 106 ? 9.452 -15.352 -13.980 1.00 90.38 106 ILE A N 1
ATOM 779 C CA . ILE A 1 106 ? 9.446 -16.807 -14.200 1.00 90.38 106 ILE A CA 1
ATOM 780 C C . ILE A 1 106 ? 10.054 -17.503 -12.979 1.00 90.38 106 ILE A C 1
ATOM 782 O O . ILE A 1 106 ? 9.419 -18.381 -12.397 1.00 90.38 106 ILE A O 1
ATOM 786 N N . ASP A 1 107 ? 11.221 -17.043 -12.543 1.00 88.81 107 ASP A N 1
ATOM 787 C CA . ASP A 1 107 ? 11.928 -17.520 -11.357 1.00 88.81 107 ASP A CA 1
ATOM 788 C C . ASP A 1 107 ? 11.033 -17.471 -10.108 1.00 88.81 107 ASP A C 1
ATOM 790 O O . ASP A 1 107 ? 10.847 -18.480 -9.422 1.00 88.81 107 ASP A O 1
ATOM 794 N N . ALA A 1 108 ? 10.368 -16.338 -9.859 1.00 87.88 108 ALA A N 1
ATOM 795 C CA . ALA A 1 108 ? 9.440 -16.191 -8.738 1.00 87.88 108 ALA A CA 1
ATOM 796 C C . ALA A 1 108 ? 8.222 -17.133 -8.815 1.00 87.88 108 ALA A C 1
ATOM 798 O O . ALA A 1 108 ? 7.793 -17.661 -7.789 1.00 87.88 108 ALA A O 1
ATOM 799 N N . LEU A 1 109 ? 7.654 -17.361 -10.006 1.00 85.62 109 LEU A N 1
ATOM 800 C CA . LEU A 1 109 ? 6.480 -18.228 -10.190 1.00 85.62 109 LEU A CA 1
ATOM 801 C C . LEU A 1 109 ? 6.811 -19.718 -10.067 1.00 85.62 109 LEU A C 1
ATOM 803 O O . LEU A 1 109 ? 5.985 -20.488 -9.575 1.00 85.62 109 LEU A O 1
ATOM 807 N N . PHE A 1 110 ? 8.000 -20.123 -10.509 1.00 89.12 110 PHE A N 1
ATOM 808 C CA . PHE A 1 110 ? 8.478 -21.501 -10.394 1.00 89.12 110 PHE A CA 1
ATOM 809 C C . PHE A 1 110 ? 9.226 -21.771 -9.086 1.00 89.12 110 PHE A C 1
ATOM 811 O O . PHE A 1 110 ? 9.684 -22.893 -8.882 1.00 89.12 110 PHE A O 1
ATOM 818 N N . PHE A 1 111 ? 9.339 -20.770 -8.202 1.00 83.38 111 PHE A N 1
ATOM 819 C CA . PHE A 1 111 ? 10.172 -20.828 -6.997 1.00 83.38 111 PHE A CA 1
ATOM 820 C C . PHE A 1 111 ? 11.606 -21.286 -7.307 1.00 83.38 111 PHE A C 1
ATOM 822 O O . PHE A 1 111 ? 12.246 -21.978 -6.515 1.00 83.38 111 PHE A O 1
ATOM 829 N N . ALA A 1 112 ? 12.103 -20.907 -8.482 1.00 82.19 112 ALA A N 1
ATOM 830 C CA . ALA A 1 112 ? 13.454 -21.170 -8.927 1.00 82.19 112 ALA A CA 1
ATOM 831 C C . ALA A 1 112 ? 14.269 -19.909 -8.666 1.00 82.19 112 ALA A C 1
ATOM 833 O O . ALA A 1 112 ? 13.961 -18.857 -9.206 1.00 82.19 112 ALA A O 1
ATOM 834 N N . SER A 1 113 ? 15.301 -19.985 -7.834 1.00 70.44 113 SER A N 1
ATOM 835 C CA . SER A 1 113 ? 16.267 -18.896 -7.728 1.00 70.44 113 SER A CA 1
ATOM 836 C C . SER A 1 113 ? 17.688 -19.453 -7.762 1.00 70.44 113 SER A C 1
ATOM 838 O O . SER A 1 113 ? 17.953 -20.489 -7.146 1.00 70.44 113 SER A O 1
ATOM 840 N N . PRO A 1 114 ? 18.634 -18.776 -8.444 1.00 69.06 114 PRO A N 1
ATOM 841 C CA . PRO A 1 114 ? 20.044 -19.181 -8.460 1.00 69.06 114 PRO A CA 1
ATOM 842 C C . PRO A 1 114 ? 20.665 -19.233 -7.054 1.00 69.06 114 PRO A C 1
ATOM 844 O O . PRO A 1 114 ? 21.677 -19.893 -6.834 1.00 69.06 114 PRO A O 1
ATOM 847 N N . ILE A 1 115 ? 20.045 -18.521 -6.108 1.00 67.38 115 ILE A N 1
ATOM 848 C CA . ILE A 1 115 ? 20.351 -18.488 -4.681 1.00 67.38 115 ILE A CA 1
ATOM 849 C C . ILE A 1 115 ? 19.013 -18.718 -3.962 1.00 67.38 115 ILE A C 1
ATOM 851 O O . ILE A 1 115 ? 18.164 -17.825 -4.048 1.00 67.38 115 ILE A O 1
ATOM 855 N N . PRO A 1 116 ? 18.754 -19.880 -3.332 1.00 62.84 116 PRO A N 1
ATOM 856 C CA . PRO A 1 116 ? 17.455 -20.182 -2.728 1.00 62.84 116 PRO A CA 1
ATOM 857 C C . PRO A 1 116 ? 17.028 -19.081 -1.751 1.00 62.84 116 PRO A C 1
ATOM 859 O O . PRO A 1 116 ? 17.854 -18.543 -1.007 1.00 62.84 116 PRO A O 1
ATOM 862 N N . PHE A 1 117 ? 15.740 -18.728 -1.773 1.00 59.75 117 PHE A N 1
ATOM 863 C CA . PHE A 1 117 ? 15.138 -17.787 -0.827 1.00 59.75 117 PHE A CA 1
ATOM 864 C C . PHE A 1 117 ? 15.121 -18.406 0.580 1.00 59.75 117 PHE A C 1
ATOM 866 O O . PHE A 1 117 ? 14.113 -18.948 1.004 1.00 59.75 117 PHE A O 1
ATOM 873 N N . SER A 1 118 ? 16.264 -18.320 1.266 1.00 57.94 118 SER A N 1
ATOM 874 C CA . SER A 1 118 ? 16.603 -19.012 2.517 1.00 57.94 118 SER A CA 1
ATOM 875 C C . SER A 1 118 ? 16.502 -20.543 2.465 1.00 57.94 118 SER A C 1
ATOM 877 O O . SER A 1 118 ? 15.738 -21.135 1.708 1.00 57.94 118 SER A O 1
ATOM 879 N N . VAL A 1 119 ? 17.348 -21.184 3.273 1.00 52.97 119 VAL A N 1
ATOM 880 C CA . VAL A 1 119 ? 17.165 -22.583 3.686 1.00 52.97 119 VAL A CA 1
ATOM 881 C C . VAL A 1 119 ? 15.995 -22.706 4.654 1.00 52.97 119 VAL A C 1
ATOM 883 O O . VAL A 1 119 ? 15.665 -21.673 5.290 1.00 52.97 119 VAL A O 1
#

Sequence (119 aa):
MGLKKTTLVFNIVVWATFATVVAVPMLAATASPLLAWRNPTYIAAGLAGVVALALLLVQPLLVGGYLPGLLAKRGRRVHRRVGGVLVVAVVIHVAALWITSPPDVIDALFFASPIPFSV

pLDDT: mean 91.11, std 10.24, range [52.97, 98.56]

Secondary structure (DSSP, 8-state):
-HHHHHHHHHHHHHHHHHHHHHHHHHHHHHT-GGGTTS-HHHHHHHHHHHHHHHHHHHHHHHHHT-STT--HHHHHHHHHHHHHHHHHHHHHHHHHHHHH-HHHHHHHHHT--SS-S--

Radius of gyration: 18.63 Å; chains: 1; bounding box: 42×37×50 Å

Organism: NCBI:txid1244108